Protein AF-A0A7S0SY20-F1 (afdb_monomer)

InterPro domains:
  IPR027073 5'-3' exoribonuclease [PTHR12341] (25-130)
  IPR041412 Xrn1, helical domain [PF17846] (62-130)

Foldseek 3Di:
DDDDPVNVVVVVVCVVDPDDPPDDDPVNVVVVVDDDDDDDVVVVLVVLCVLQVVCCPQPLHDDSVLVVLLLVVQVVQCHDPPDDHDPPRHVVVVNSVVLSVLCSVCVSVLVHGQADPPGHGPVVVVVVSVD

Secondary structure (DSSP, 8-state):
-PPPHHHHHHHHHHTT-SSS-----GGGHHHHTSPP----HHHHHHHHHHHHGGGGG-TT---HHHHHHHHHHHHHHH-BTTBPPPTT--GGGTHHHHHHHHHHHHHHHH-S-SEETTTEE-HHHHHHHH-

pLDDT: mean 80.68, std 15.81, range [46.06, 97.62]

Structure (mmCIF, N/CA/C/O backbone):
data_AF-A0A7S0SY20-F1
#
_entry.id   AF-A0A7S0SY20-F1
#
loop_
_atom_site.group_PDB
_atom_site.id
_atom_site.type_symbol
_atom_site.label_atom_id
_atom_site.label_alt_id
_atom_site.label_comp_id
_atom_site.label_asym_id
_atom_site.label_entity_id
_atom_site.label_seq_id
_atom_site.pdbx_PDB_ins_code
_atom_site.Cartn_x
_atom_site.Cartn_y
_atom_site.Cartn_z
_atom_site.occupancy
_atom_site.B_iso_or_equiv
_atom_site.auth_seq_id
_atom_site.auth_comp_id
_atom_site.auth_asym_id
_atom_site.auth_atom_id
_atom_site.pdbx_PDB_model_num
ATOM 1 N N . PRO A 1 1 ? 29.174 8.451 -42.920 1.00 47.16 1 PRO A N 1
ATOM 2 C CA . PRO A 1 1 ? 28.165 7.754 -42.082 1.00 47.16 1 PRO A CA 1
ATOM 3 C C . PRO A 1 1 ? 27.531 8.736 -41.087 1.00 47.16 1 PRO A C 1
ATOM 5 O O . PRO A 1 1 ? 28.261 9.403 -40.360 1.00 47.16 1 PRO A O 1
ATOM 8 N N . GLN A 1 2 ? 26.204 8.902 -41.116 1.00 47.72 2 GLN A N 1
ATOM 9 C CA . GLN A 1 2 ? 25.512 9.765 -40.154 1.00 47.72 2 GLN A CA 1
ATOM 10 C C . GLN A 1 2 ? 25.524 9.093 -38.778 1.00 47.72 2 GLN A C 1
ATOM 12 O O . GLN A 1 2 ? 25.050 7.975 -38.621 1.00 47.72 2 GLN A O 1
ATOM 17 N N . ILE A 1 3 ? 26.120 9.778 -37.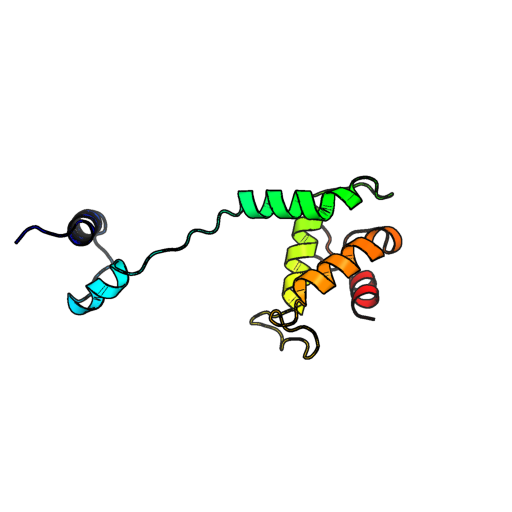808 1.00 59.25 3 ILE A N 1
ATOM 18 C CA . ILE A 1 3 ? 26.249 9.330 -36.420 1.00 59.25 3 ILE A CA 1
ATOM 19 C C . ILE A 1 3 ? 24.852 9.277 -35.777 1.00 59.25 3 ILE A C 1
ATOM 21 O O . ILE A 1 3 ? 24.116 10.270 -35.857 1.00 59.25 3 ILE A O 1
ATOM 25 N N . SER A 1 4 ? 24.505 8.139 -35.159 1.00 70.44 4 SER A N 1
ATOM 26 C CA . SER A 1 4 ? 23.209 7.893 -34.508 1.00 70.44 4 SER A CA 1
ATOM 27 C C . SER A 1 4 ? 22.984 8.841 -33.320 1.00 70.44 4 SER A C 1
ATOM 29 O O . SER A 1 4 ? 23.928 9.362 -32.724 1.00 70.44 4 SER A O 1
ATOM 31 N N . GLN A 1 5 ? 21.722 9.097 -32.967 1.00 66.00 5 GLN A N 1
ATOM 32 C CA . GLN A 1 5 ? 21.376 9.980 -31.845 1.00 66.00 5 GLN A CA 1
ATOM 33 C C . GLN A 1 5 ? 21.916 9.448 -30.504 1.00 66.00 5 GLN A C 1
ATOM 35 O O . GLN A 1 5 ? 22.362 10.237 -29.676 1.00 66.00 5 GLN A O 1
ATOM 40 N N . ALA A 1 6 ? 21.958 8.122 -30.331 1.00 58.88 6 ALA A N 1
ATOM 41 C CA . ALA A 1 6 ? 22.560 7.470 -29.169 1.00 58.88 6 ALA A CA 1
ATOM 42 C C . ALA A 1 6 ? 24.071 7.740 -29.085 1.00 58.88 6 ALA A C 1
ATOM 44 O O . ALA A 1 6 ? 24.57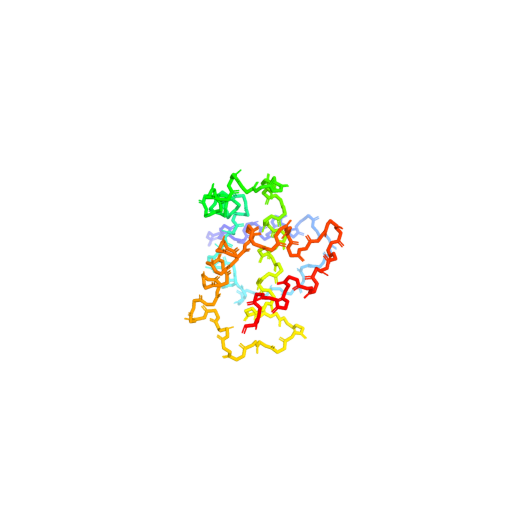0 8.143 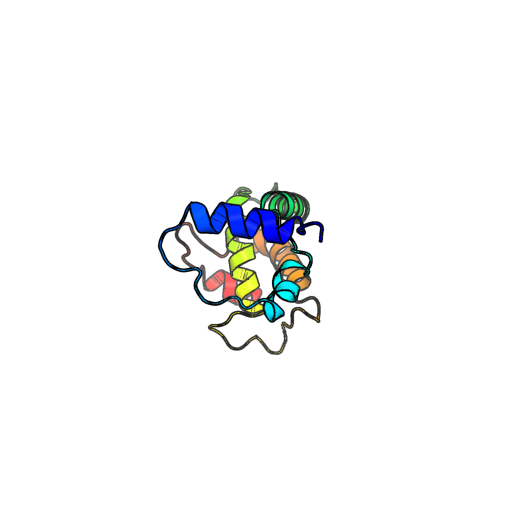-28.036 1.00 58.88 6 ALA A O 1
ATOM 45 N N . GLN A 1 7 ? 24.783 7.637 -30.211 1.00 60.00 7 GLN A N 1
ATOM 46 C CA . GLN A 1 7 ? 26.214 7.933 -30.277 1.00 60.00 7 GLN A CA 1
ATOM 47 C C . GLN A 1 7 ? 26.521 9.410 -29.963 1.00 60.00 7 GLN A C 1
ATOM 49 O O . GLN A 1 7 ? 27.572 9.720 -29.406 1.00 60.00 7 GLN A O 1
ATOM 54 N N . ARG A 1 8 ? 25.612 10.341 -30.296 1.00 68.31 8 ARG A N 1
ATOM 55 C CA . ARG A 1 8 ? 25.758 11.765 -29.933 1.00 68.31 8 ARG A CA 1
ATOM 56 C C . ARG A 1 8 ? 25.641 11.982 -28.427 1.00 68.31 8 ARG A C 1
ATOM 58 O O . ARG A 1 8 ? 26.501 12.644 -27.859 1.00 68.31 8 ARG A O 1
ATOM 65 N N . LEU A 1 9 ? 24.636 11.377 -27.792 1.00 64.81 9 LEU A N 1
ATOM 66 C CA . LEU A 1 9 ? 24.418 11.471 -26.344 1.00 64.81 9 LEU A CA 1
ATOM 67 C C . LEU A 1 9 ? 25.565 10.831 -25.548 1.00 64.81 9 LEU A C 1
ATOM 69 O O . LEU A 1 9 ? 25.994 11.383 -24.539 1.00 64.81 9 LEU A O 1
ATOM 73 N N . LEU A 1 10 ? 26.108 9.711 -26.033 1.00 62.00 10 LEU A N 1
ATOM 74 C CA . LEU A 1 10 ? 27.300 9.074 -25.468 1.00 62.00 10 LEU A CA 1
ATOM 75 C C . LEU A 1 10 ? 28.522 9.995 -25.532 1.00 62.00 10 LEU A C 1
ATOM 77 O O . LEU A 1 10 ? 29.160 10.237 -24.512 1.00 62.00 10 LEU A O 1
ATOM 81 N N . ASN A 1 11 ? 28.805 10.570 -26.703 1.00 65.00 11 ASN A N 1
ATOM 82 C CA . ASN A 1 11 ? 29.936 11.481 -26.883 1.00 65.00 11 ASN A CA 1
ATOM 83 C C . ASN A 1 11 ? 29.799 12.768 -26.048 1.00 65.00 11 ASN A C 1
ATOM 85 O O . ASN A 1 11 ? 30.797 13.300 -25.563 1.00 65.00 11 ASN A O 1
ATOM 89 N N . GLU A 1 12 ? 28.576 13.273 -25.867 1.00 65.56 12 GLU A N 1
ATOM 90 C CA . GLU A 1 12 ? 28.293 14.422 -25.000 1.00 65.56 12 GLU A CA 1
ATOM 91 C C . GLU A 1 12 ? 28.516 14.089 -23.516 1.00 65.56 12 GLU A C 1
ATOM 93 O O . GLU A 1 12 ? 29.105 14.896 -22.797 1.00 65.56 12 GLU A O 1
ATOM 98 N N . GLN A 1 13 ? 28.133 12.890 -23.059 1.00 55.97 13 GLN A N 1
ATOM 99 C CA . GLN A 1 13 ? 28.339 12.457 -21.669 1.00 55.97 13 GLN A CA 1
ATOM 100 C C . GLN A 1 13 ? 29.794 12.075 -21.358 1.00 55.97 13 GLN A C 1
ATOM 102 O O . GLN A 1 13 ? 30.282 12.380 -20.267 1.00 55.97 13 GLN A O 1
ATOM 107 N N . SER A 1 14 ? 30.529 11.493 -22.313 1.00 55.16 14 SER A N 1
ATOM 108 C CA . SER A 1 14 ? 31.964 11.201 -22.168 1.00 55.16 14 SER A CA 1
ATOM 109 C C . SER A 1 14 ? 32.818 12.462 -21.995 1.00 55.16 14 SER A C 1
ATOM 111 O O . SER A 1 14 ? 33.847 12.413 -21.327 1.00 55.16 14 SER A O 1
ATOM 113 N N . ASN A 1 15 ? 32.388 13.602 -22.546 1.00 55.19 15 ASN A N 1
ATOM 114 C CA . ASN A 1 15 ? 33.081 14.883 -22.377 1.00 55.19 15 ASN A CA 1
ATOM 115 C C . ASN A 1 15 ? 32.822 15.552 -21.012 1.00 55.19 15 ASN A C 1
ATOM 117 O O . ASN A 1 15 ? 33.533 16.491 -20.659 1.00 55.19 15 ASN A O 1
ATOM 121 N N . LEU A 1 16 ? 31.825 15.091 -20.246 1.00 56.09 16 LEU A N 1
ATOM 122 C CA . LEU A 1 16 ? 31.410 15.697 -18.972 1.00 56.09 16 LEU A CA 1
ATOM 123 C C . LEU A 1 16 ? 31.882 14.919 -17.732 1.00 56.09 16 LEU A C 1
ATOM 125 O O . LEU A 1 16 ? 31.999 15.509 -16.659 1.00 56.09 16 LEU A O 1
ATOM 129 N N . ALA A 1 17 ? 32.186 13.624 -17.855 1.00 46.34 17 ALA A N 1
ATOM 130 C CA . ALA A 1 17 ? 32.562 12.773 -16.728 1.00 46.34 17 ALA A CA 1
ATOM 131 C C . ALA A 1 17 ? 33.944 12.139 -16.942 1.00 46.34 17 ALA A C 1
ATOM 133 O O . ALA A 1 17 ? 34.082 11.063 -17.516 1.00 46.34 17 ALA A O 1
ATOM 134 N N . GLY A 1 18 ? 34.986 12.794 -16.425 1.00 48.50 18 GLY A N 1
ATOM 135 C CA . GLY A 1 18 ? 36.372 12.308 -16.430 1.00 48.50 18 GLY A CA 1
ATOM 136 C C . GLY A 1 18 ? 36.648 11.059 -15.578 1.00 48.50 18 GLY A C 1
ATOM 137 O O . GLY A 1 18 ? 37.804 10.797 -15.261 1.00 48.50 18 GLY A O 1
ATOM 138 N N . ALA A 1 19 ? 35.636 10.285 -15.183 1.00 49.25 19 ALA A N 1
ATOM 139 C CA . ALA A 1 19 ? 35.827 9.005 -14.516 1.00 49.25 19 ALA A CA 1
ATOM 140 C C . ALA A 1 19 ? 34.589 8.107 -14.677 1.00 49.25 19 ALA A C 1
ATOM 142 O O . ALA A 1 19 ? 33.478 8.515 -14.352 1.00 49.25 19 ALA A O 1
ATOM 143 N N . ALA A 1 20 ? 34.838 6.861 -15.096 1.00 46.06 20 ALA A N 1
ATOM 144 C CA . ALA A 1 20 ? 33.963 5.688 -14.978 1.00 46.06 20 ALA A CA 1
ATOM 145 C C . ALA A 1 20 ? 32.877 5.416 -16.045 1.00 46.06 20 ALA A C 1
ATOM 147 O O . ALA A 1 20 ? 31.831 4.866 -15.715 1.00 46.06 20 ALA A O 1
ATOM 148 N N . ILE A 1 21 ? 33.149 5.646 -17.335 1.00 46.91 21 ILE A N 1
ATOM 149 C CA . ILE A 1 21 ? 32.457 4.902 -18.414 1.00 46.91 21 ILE A CA 1
ATOM 150 C C . ILE A 1 21 ? 33.501 4.368 -19.401 1.00 46.91 21 ILE A C 1
ATOM 152 O O . ILE A 1 21 ? 33.615 4.830 -20.530 1.00 46.91 21 ILE A O 1
ATOM 156 N N . SER A 1 22 ? 34.344 3.434 -18.959 1.00 50.72 22 SER A N 1
ATOM 157 C CA . SER A 1 22 ? 35.410 2.849 -19.789 1.00 50.72 22 SER A CA 1
ATOM 158 C C . SER A 1 22 ? 35.155 1.394 -20.179 1.00 50.72 22 SER A C 1
ATOM 160 O O . SER A 1 22 ? 36.109 0.636 -20.342 1.00 50.72 22 SER A O 1
ATOM 162 N N . THR A 1 23 ? 33.905 0.940 -20.312 1.00 52.06 23 THR A N 1
ATOM 163 C CA . THR A 1 23 ? 33.665 -0.442 -20.778 1.00 52.06 23 THR A CA 1
ATOM 164 C C . THR A 1 23 ? 32.321 -0.618 -21.478 1.00 52.06 23 THR A C 1
ATOM 166 O O . THR A 1 23 ? 31.478 -1.381 -21.029 1.00 52.06 23 THR A O 1
ATOM 169 N N . LEU A 1 24 ? 32.111 0.103 -22.578 1.00 54.00 24 LEU A N 1
ATOM 170 C CA . LEU A 1 24 ? 31.064 -0.240 -23.541 1.00 54.00 24 LEU A CA 1
ATOM 171 C C . LEU A 1 24 ? 31.709 -0.300 -24.924 1.00 54.00 24 LEU A C 1
ATOM 173 O O . LEU A 1 24 ? 32.246 0.697 -25.411 1.00 54.00 24 LEU A O 1
ATOM 177 N N . TYR A 1 25 ? 31.738 -1.495 -25.503 1.00 59.34 25 TYR A N 1
ATOM 178 C CA . TYR A 1 25 ? 32.263 -1.745 -26.839 1.00 59.34 25 TYR A CA 1
ATOM 179 C C . TYR A 1 25 ? 31.173 -1.451 -27.885 1.00 59.34 25 TYR A C 1
ATOM 181 O O . TYR A 1 25 ? 29.992 -1.437 -27.551 1.00 59.34 25 TYR A O 1
ATOM 189 N N . PRO A 1 26 ? 31.519 -1.226 -29.166 1.00 56.34 26 PRO A N 1
ATOM 190 C CA . PRO A 1 26 ? 30.533 -1.016 -30.233 1.00 56.34 26 PRO A CA 1
ATOM 191 C C . PRO A 1 26 ? 29.481 -2.136 -30.352 1.00 56.34 26 PRO A C 1
ATOM 193 O O . PRO A 1 26 ? 28.363 -1.885 -30.786 1.00 56.34 26 PRO A O 1
ATOM 196 N N . GLU A 1 27 ? 29.800 -3.360 -29.919 1.00 58.25 27 GLU A N 1
ATOM 197 C CA . GLU A 1 27 ? 28.839 -4.472 -29.815 1.00 58.25 27 GLU A CA 1
ATOM 198 C C . GLU A 1 27 ? 27.722 -4.232 -28.769 1.00 58.25 27 GLU A C 1
ATOM 200 O O . GLU A 1 27 ? 26.634 -4.798 -28.887 1.00 58.25 27 GLU A O 1
ATOM 205 N N . ASP A 1 28 ? 27.951 -3.362 -27.779 1.00 60.91 28 ASP A N 1
ATOM 206 C CA . ASP A 1 28 ? 27.001 -3.015 -26.713 1.00 60.91 28 ASP A CA 1
ATOM 207 C C . ASP A 1 28 ? 25.980 -1.939 -27.147 1.00 60.91 28 ASP A C 1
ATOM 209 O O . ASP A 1 28 ? 25.088 -1.570 -26.381 1.00 60.91 28 ASP A O 1
ATOM 213 N N . GLU A 1 29 ? 26.039 -1.454 -28.397 1.00 59.16 29 GLU A N 1
ATOM 214 C CA . GLU A 1 29 ? 25.102 -0.464 -28.965 1.00 59.16 29 GLU A CA 1
ATOM 215 C C . GLU A 1 29 ? 23.637 -0.971 -28.957 1.00 59.16 29 GLU A C 1
ATOM 217 O O . GLU A 1 29 ? 22.680 -0.193 -28.855 1.00 59.16 29 GLU A O 1
ATOM 222 N N . TRP A 1 30 ? 23.439 -2.297 -28.946 1.00 61.62 30 TRP A N 1
ATOM 223 C CA . TRP A 1 30 ? 22.128 -2.932 -28.741 1.00 61.62 30 TRP A CA 1
ATOM 224 C C . TRP A 1 30 ? 21.502 -2.611 -27.378 1.00 61.62 30 TRP A C 1
ATOM 226 O O . TRP A 1 30 ? 20.276 -2.597 -27.265 1.00 61.62 30 TRP A O 1
ATOM 236 N N . VAL A 1 31 ? 22.304 -2.333 -26.345 1.00 62.34 31 VAL A N 1
ATOM 237 C CA . VAL A 1 31 ? 21.810 -1.973 -25.005 1.00 62.34 31 VAL A CA 1
ATOM 238 C C . VAL A 1 31 ? 21.085 -0.623 -25.043 1.00 62.34 31 VAL A C 1
ATOM 240 O O . VAL A 1 31 ? 20.031 -0.485 -24.428 1.00 62.34 31 VAL A O 1
ATOM 243 N N . TYR A 1 32 ? 21.570 0.327 -25.850 1.00 62.12 32 TYR A N 1
ATOM 244 C CA . TYR A 1 32 ? 20.925 1.630 -26.083 1.00 62.12 32 TYR A CA 1
ATOM 245 C C . TYR A 1 32 ? 19.754 1.575 -27.067 1.00 62.12 32 TYR A C 1
ATOM 247 O O . TYR A 1 32 ? 18.967 2.515 -27.154 1.00 62.12 32 TYR A O 1
ATOM 255 N N . SER A 1 33 ? 19.630 0.472 -27.804 1.00 68.25 33 SER A N 1
ATOM 256 C CA . SER A 1 33 ? 18.540 0.238 -28.754 1.00 68.25 33 SER A CA 1
ATOM 257 C C . SER A 1 33 ? 17.299 -0.369 -28.090 1.00 68.25 33 SER A C 1
ATOM 259 O O . SER A 1 33 ? 16.256 -0.504 -28.733 1.00 68.25 33 SER A O 1
ATOM 261 N N . LYS A 1 34 ? 17.389 -0.754 -26.809 1.00 79.38 34 LYS A N 1
ATOM 262 C CA . LYS A 1 34 ? 16.252 -1.297 -26.066 1.00 79.38 34 LYS A CA 1
ATOM 263 C C . LYS A 1 34 ? 15.346 -0.168 -25.567 1.00 79.38 34 LYS A C 1
ATOM 265 O O . LYS A 1 34 ? 15.837 0.782 -24.957 1.00 79.38 34 LYS A O 1
ATOM 270 N N . PRO A 1 35 ? 14.023 -0.270 -25.773 1.00 82.69 35 PRO A N 1
ATOM 271 C CA . PRO A 1 35 ? 13.090 0.706 -25.236 1.00 82.69 35 PRO A CA 1
ATOM 272 C C . PRO A 1 35 ? 13.113 0.657 -23.705 1.00 82.69 35 PRO A C 1
ATOM 274 O O . PRO A 1 35 ? 12.958 -0.407 -23.104 1.00 82.69 35 PRO A O 1
ATOM 277 N N . LEU A 1 36 ? 13.299 1.818 -23.080 1.00 86.56 36 LEU A N 1
ATOM 278 C CA . LEU A 1 36 ? 13.160 1.971 -21.637 1.00 86.56 36 LEU A CA 1
ATOM 279 C C . LEU A 1 36 ? 11.682 2.105 -21.270 1.00 86.56 36 LEU A C 1
ATOM 281 O O . LEU A 1 36 ? 10.893 2.698 -22.006 1.00 86.56 36 LEU A O 1
ATOM 285 N N . GLN A 1 37 ? 11.324 1.581 -20.103 1.00 87.88 37 GLN A N 1
ATOM 286 C CA . GLN A 1 37 ? 10.004 1.755 -19.510 1.00 87.88 37 GLN A CA 1
ATOM 287 C C . GLN A 1 37 ? 10.137 2.638 -18.271 1.00 87.88 37 GLN A C 1
ATOM 289 O O . GLN A 1 37 ? 10.973 2.378 -17.407 1.00 87.88 37 GLN A O 1
ATOM 294 N N . ALA A 1 38 ? 9.323 3.689 -18.200 1.00 91.25 38 ALA A N 1
ATOM 295 C CA . ALA A 1 38 ? 9.250 4.567 -17.041 1.00 91.25 38 ALA A CA 1
ATOM 296 C C . ALA A 1 38 ? 8.004 4.227 -16.218 1.00 91.25 38 ALA A C 1
ATOM 298 O O . ALA A 1 38 ? 6.896 4.177 -16.753 1.00 91.25 38 ALA A O 1
ATOM 299 N N . LEU A 1 39 ? 8.184 4.028 -14.912 1.00 93.44 39 LEU A N 1
ATOM 300 C CA . LEU A 1 39 ? 7.085 3.884 -13.964 1.00 93.44 39 LEU A CA 1
ATOM 301 C C . LEU A 1 39 ? 6.876 5.209 -13.230 1.00 93.44 39 LEU A C 1
ATOM 303 O O . LEU A 1 39 ? 7.719 5.650 -12.450 1.00 93.44 39 LEU A O 1
ATOM 307 N N . HIS A 1 40 ? 5.732 5.839 -13.468 1.00 95.44 40 HIS A N 1
ATOM 308 C CA . HIS A 1 40 ? 5.362 7.083 -12.806 1.00 95.44 40 HIS A CA 1
ATOM 309 C C . HIS A 1 40 ? 4.675 6.784 -11.472 1.00 95.44 40 HIS A C 1
ATOM 311 O O . HIS A 1 40 ? 3.487 6.467 -11.433 1.00 95.44 40 HIS A O 1
ATOM 317 N N . ILE A 1 41 ? 5.411 6.927 -10.367 1.00 96.38 41 ILE A N 1
ATOM 318 C CA . ILE A 1 41 ? 4.896 6.638 -9.016 1.00 96.38 41 ILE A CA 1
ATOM 319 C C . ILE A 1 41 ? 3.675 7.496 -8.662 1.00 96.38 41 ILE A C 1
ATOM 321 O O . ILE A 1 41 ? 2.768 7.013 -7.994 1.00 96.38 41 ILE A O 1
ATOM 325 N N . HIS A 1 42 ? 3.602 8.741 -9.140 1.00 96.75 42 HIS A N 1
ATOM 326 C CA . HIS A 1 42 ? 2.431 9.585 -8.890 1.00 96.75 42 HIS A CA 1
ATOM 327 C C . HIS A 1 42 ? 1.154 9.004 -9.519 1.00 96.75 42 HIS A C 1
ATOM 329 O O . HIS A 1 42 ? 0.118 8.995 -8.871 1.00 96.75 42 HIS A O 1
ATOM 335 N N . ILE A 1 43 ? 1.242 8.438 -10.731 1.00 97.25 43 ILE A N 1
ATOM 336 C CA . ILE A 1 43 ? 0.100 7.792 -11.388 1.00 97.25 43 ILE A CA 1
ATOM 337 C C . ILE A 1 43 ? -0.325 6.563 -10.588 1.00 97.25 43 ILE A C 1
ATOM 339 O O . ILE A 1 43 ? -1.509 6.379 -10.331 1.00 97.25 43 ILE A O 1
ATOM 343 N N . LEU A 1 44 ? 0.634 5.741 -10.152 1.00 96.06 44 LEU A N 1
ATOM 344 C CA . LEU A 1 44 ? 0.341 4.587 -9.301 1.00 96.06 44 LEU A CA 1
ATOM 345 C C . LEU A 1 44 ? -0.383 5.009 -8.013 1.00 96.06 44 LEU A C 1
ATOM 347 O O . LEU A 1 44 ? -1.363 4.377 -7.630 1.00 96.06 44 LEU A O 1
ATOM 351 N N . ARG A 1 45 ? 0.056 6.100 -7.376 1.00 97.50 45 ARG A N 1
ATOM 352 C CA . ARG A 1 45 ? -0.616 6.658 -6.195 1.00 97.50 45 ARG A CA 1
ATOM 353 C C . ARG A 1 45 ? -2.054 7.076 -6.503 1.00 97.50 45 ARG A C 1
ATOM 355 O O . ARG A 1 45 ? -2.932 6.763 -5.709 1.00 97.50 45 ARG A O 1
ATOM 362 N N . ASP A 1 46 ? -2.323 7.691 -7.652 1.00 97.62 46 ASP A N 1
ATOM 363 C CA . ASP A 1 46 ? -3.691 8.052 -8.054 1.00 97.62 46 ASP A CA 1
ATOM 364 C C . ASP A 1 46 ? -4.585 6.811 -8.253 1.00 97.62 46 ASP A C 1
ATOM 366 O O . ASP A 1 46 ? -5.750 6.804 -7.846 1.00 97.62 46 ASP A O 1
ATOM 370 N N . TYR A 1 47 ? -4.043 5.732 -8.830 1.00 97.00 47 TYR A N 1
ATOM 371 C CA . TYR A 1 47 ? -4.755 4.454 -8.948 1.00 97.00 47 TYR A CA 1
ATOM 372 C C . TYR A 1 47 ? -5.053 3.837 -7.579 1.00 97.00 47 TYR A C 1
ATOM 374 O O . TYR A 1 47 ? -6.191 3.447 -7.328 1.00 97.00 47 TYR A O 1
ATOM 382 N N . LEU A 1 48 ? -4.070 3.807 -6.675 1.00 96.81 48 LEU A N 1
ATOM 383 C CA . LEU A 1 48 ? -4.263 3.303 -5.312 1.00 96.81 48 LEU A CA 1
ATOM 384 C C . LEU A 1 48 ? -5.278 4.154 -4.539 1.00 96.81 48 LEU A C 1
ATOM 386 O O . LEU A 1 48 ? -6.135 3.614 -3.845 1.00 96.81 48 LEU A O 1
ATOM 390 N N . TYR A 1 49 ? -5.250 5.479 -4.692 1.00 96.81 49 TYR A N 1
ATOM 391 C CA . TYR A 1 49 ? -6.246 6.353 -4.074 1.00 96.81 49 TYR A CA 1
ATOM 392 C C . TYR A 1 49 ? -7.662 6.004 -4.543 1.00 96.81 49 TYR A C 1
ATOM 394 O O . TYR A 1 49 ? -8.580 5.883 -3.730 1.00 96.81 49 TYR A O 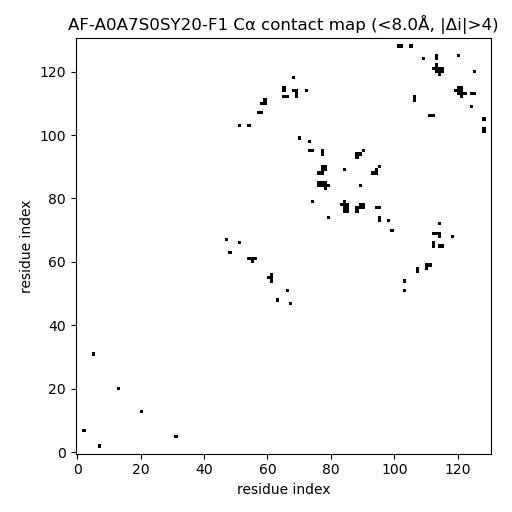1
ATOM 402 N N . ASN A 1 50 ? -7.840 5.783 -5.847 1.00 96.75 50 ASN A N 1
ATOM 403 C CA . ASN A 1 50 ? -9.123 5.363 -6.403 1.00 96.75 50 ASN A CA 1
ATOM 404 C C . ASN A 1 50 ? -9.555 3.967 -5.942 1.00 96.75 50 ASN A C 1
ATOM 406 O O . ASN A 1 50 ? -10.749 3.769 -5.734 1.00 96.75 50 ASN A O 1
ATOM 410 N N . GLU A 1 51 ? -8.623 3.036 -5.758 1.00 95.44 51 GLU A N 1
ATOM 411 C CA . GLU A 1 51 ? -8.900 1.691 -5.238 1.00 95.44 51 GLU A CA 1
ATOM 412 C C . GLU A 1 51 ? -9.402 1.742 -3.783 1.00 95.44 51 GLU A C 1
ATOM 414 O O . GLU A 1 51 ? -10.381 1.088 -3.417 1.00 95.44 51 GLU A O 1
ATOM 419 N N . PHE A 1 52 ? -8.785 2.590 -2.954 1.00 95.94 52 PHE A N 1
ATOM 420 C CA . PHE A 1 52 ? -9.067 2.674 -1.517 1.00 95.94 52 PHE A CA 1
ATOM 421 C C . PHE A 1 52 ? -10.063 3.761 -1.113 1.00 95.94 52 PHE A C 1
ATOM 423 O O . PHE A 1 52 ? -10.417 3.859 0.062 1.00 95.94 52 PHE A O 1
ATOM 430 N N . ARG A 1 53 ? -10.597 4.539 -2.061 1.00 94.12 53 ARG A N 1
ATOM 431 C CA . ARG A 1 53 ? -11.591 5.598 -1.792 1.00 94.12 53 ARG A CA 1
ATOM 432 C C . ARG A 1 53 ? -12.822 5.116 -1.019 1.00 94.12 53 ARG A C 1
ATOM 434 O O . ARG A 1 53 ? -13.492 5.922 -0.378 1.00 94.12 53 ARG A O 1
ATOM 441 N N . ILE A 1 54 ? -13.149 3.823 -1.096 1.00 92.75 54 ILE A N 1
ATOM 442 C CA . ILE A 1 54 ? -14.278 3.231 -0.364 1.00 92.75 54 ILE A CA 1
ATOM 443 C C . ILE A 1 54 ? -14.072 3.291 1.158 1.00 92.75 54 ILE A C 1
ATOM 445 O O . ILE A 1 54 ? -15.043 3.336 1.906 1.00 92.75 54 ILE A O 1
ATOM 449 N N . LEU A 1 55 ? -12.816 3.365 1.606 1.00 93.81 55 LEU A N 1
ATOM 450 C CA . LEU A 1 55 ? -12.414 3.424 3.010 1.00 93.81 55 LEU A CA 1
ATOM 451 C C . LEU A 1 55 ? -12.421 4.851 3.576 1.00 93.81 55 LEU A C 1
ATOM 453 O O . LEU A 1 55 ? -12.073 5.052 4.735 1.00 93.81 55 LEU A O 1
ATOM 457 N N . HIS A 1 56 ? -12.840 5.860 2.806 1.00 92.81 56 HIS A N 1
ATOM 458 C CA . HIS A 1 56 ? -12.798 7.262 3.237 1.00 92.81 56 HIS A CA 1
ATOM 459 C C . HIS A 1 56 ? -13.587 7.538 4.537 1.00 92.81 56 HIS A C 1
ATOM 461 O O . HIS A 1 56 ? -13.298 8.495 5.250 1.00 92.81 56 HIS A O 1
ATOM 467 N N . ASN A 1 57 ? -14.571 6.693 4.866 1.00 91.31 57 ASN A N 1
ATOM 468 C CA . ASN A 1 57 ? -15.448 6.859 6.029 1.00 91.31 57 ASN A CA 1
ATOM 469 C C . ASN A 1 57 ? -15.167 5.865 7.173 1.00 91.31 57 ASN A C 1
ATOM 471 O O . ASN A 1 57 ? -16.034 5.666 8.025 1.00 91.31 57 ASN A O 1
ATOM 475 N N . ILE A 1 58 ? -13.986 5.236 7.214 1.00 92.81 58 ILE A N 1
ATOM 476 C CA . ILE A 1 58 ? -13.616 4.350 8.329 1.00 92.81 58 ILE A CA 1
ATOM 477 C C . ILE A 1 58 ? -13.580 5.102 9.670 1.00 92.81 58 ILE A C 1
ATOM 479 O O . ILE A 1 58 ? -13.181 6.265 9.760 1.00 92.81 58 ILE A O 1
ATOM 483 N N . ARG A 1 59 ? -13.970 4.409 10.745 1.00 90.38 59 ARG A N 1
ATOM 484 C CA . ARG A 1 59 ? -14.244 5.005 12.071 1.00 90.38 59 ARG A CA 1
ATOM 485 C C . ARG A 1 59 ? -13.056 5.685 12.742 1.00 90.38 59 ARG A C 1
ATOM 487 O O . ARG A 1 59 ? -13.259 6.611 13.520 1.00 90.38 59 ARG A O 1
ATOM 494 N N . PHE A 1 60 ? -11.841 5.210 12.486 1.00 91.12 60 PHE A N 1
ATOM 495 C CA . PHE A 1 60 ? -10.623 5.739 13.106 1.00 91.12 60 PHE A CA 1
ATOM 496 C C . PHE A 1 60 ? -9.913 6.800 12.247 1.00 91.12 60 PHE A C 1
ATOM 498 O O . PHE A 1 60 ? -8.845 7.271 12.626 1.00 91.12 60 PHE A O 1
ATOM 505 N N . GLY A 1 61 ? -10.532 7.218 11.136 1.00 92.06 61 GLY A N 1
ATOM 506 C CA . GLY A 1 61 ? -10.014 8.247 10.239 1.00 92.06 61 GLY A CA 1
ATOM 507 C C . GLY A 1 61 ? -9.187 7.672 9.091 1.00 92.06 61 GLY A C 1
ATOM 508 O O . GLY A 1 61 ? -8.234 6.922 9.303 1.00 92.06 61 GLY A O 1
ATOM 509 N N . PHE A 1 62 ? -9.559 8.051 7.868 1.00 94.50 62 PHE A N 1
ATOM 510 C CA . PHE A 1 62 ? -8.847 7.685 6.649 1.00 94.50 62 PHE A CA 1
ATOM 511 C C . PHE A 1 62 ? -7.610 8.568 6.443 1.00 94.50 62 PHE A C 1
ATOM 513 O O . PHE A 1 62 ? -7.715 9.793 6.388 1.00 94.50 62 PHE A O 1
ATOM 520 N N . ASP A 1 63 ? -6.452 7.933 6.293 1.00 95.56 63 ASP A N 1
ATOM 521 C CA . ASP A 1 63 ? -5.165 8.546 5.984 1.00 95.56 63 ASP A CA 1
ATOM 522 C C . ASP A 1 63 ? -4.520 7.762 4.838 1.00 95.56 63 ASP A C 1
ATOM 524 O O . ASP A 1 63 ? -4.122 6.606 4.991 1.00 95.56 63 ASP A O 1
ATOM 528 N N . PHE A 1 64 ? -4.435 8.396 3.671 1.00 96.19 64 PHE A N 1
ATOM 529 C CA . PHE A 1 64 ? -3.950 7.739 2.466 1.00 96.19 64 PHE A CA 1
ATOM 530 C C . PHE A 1 64 ? -2.465 7.366 2.538 1.00 96.19 64 PHE A C 1
ATOM 532 O O . PHE A 1 64 ? -2.088 6.332 1.995 1.00 96.19 64 PHE A O 1
ATOM 539 N N . GLU A 1 65 ? -1.620 8.134 3.233 1.00 95.50 65 GLU A N 1
ATOM 540 C CA . GLU A 1 65 ? -0.199 7.770 3.339 1.00 95.50 65 GLU A CA 1
ATOM 541 C C . GLU A 1 65 ? -0.026 6.473 4.136 1.00 95.50 65 GLU A C 1
ATOM 543 O O . GLU A 1 65 ? 0.822 5.646 3.813 1.00 95.50 65 GLU A O 1
ATOM 548 N N . ARG A 1 66 ? -0.910 6.229 5.108 1.00 95.44 66 ARG A N 1
ATOM 549 C CA . ARG A 1 66 ? -0.918 4.989 5.894 1.00 95.44 66 ARG A CA 1
ATOM 550 C C . ARG A 1 66 ? -1.416 3.788 5.102 1.00 95.44 66 ARG A C 1
ATOM 552 O O . ARG A 1 66 ? -0.903 2.689 5.282 1.00 95.44 66 ARG A O 1
ATOM 559 N N . ILE A 1 67 ? -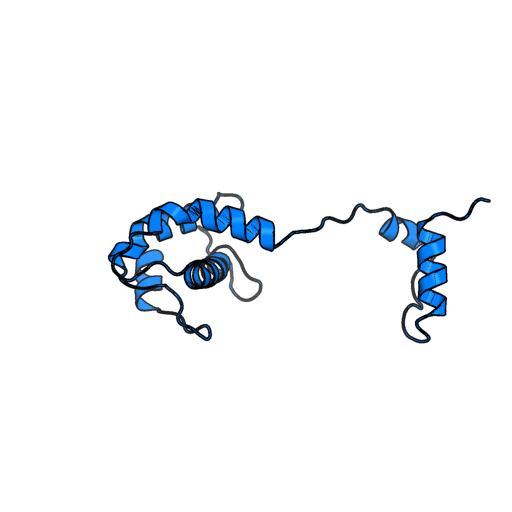2.351 4.003 4.179 1.00 95.69 67 ILE A N 1
ATOM 560 C CA . ILE A 1 67 ? -2.753 2.978 3.208 1.00 95.69 67 ILE A CA 1
ATOM 561 C C . ILE A 1 67 ? -1.575 2.606 2.295 1.00 95.69 67 ILE A C 1
ATOM 563 O O . ILE A 1 67 ? -1.386 1.430 1.993 1.00 95.69 67 ILE A O 1
ATOM 567 N N . ILE A 1 68 ? -0.769 3.584 1.864 1.00 96.25 68 ILE A N 1
ATOM 568 C CA . ILE A 1 68 ? 0.432 3.322 1.056 1.00 96.25 68 ILE A CA 1
ATOM 569 C C . ILE A 1 68 ? 1.462 2.504 1.844 1.00 96.25 68 ILE A C 1
ATOM 571 O O . ILE A 1 68 ? 2.002 1.542 1.295 1.00 96.25 68 ILE A O 1
ATOM 575 N N . ASP A 1 69 ? 1.704 2.838 3.114 1.00 95.75 69 ASP A N 1
ATOM 576 C CA . ASP A 1 69 ? 2.612 2.070 3.976 1.00 95.75 69 ASP A CA 1
ATOM 577 C C . ASP A 1 69 ? 2.154 0.604 4.112 1.00 95.75 69 ASP A C 1
ATOM 579 O O . ASP A 1 69 ? 2.947 -0.325 3.925 1.00 95.75 69 ASP A O 1
ATOM 583 N N . ASP A 1 70 ? 0.859 0.385 4.357 1.00 95.19 70 ASP A N 1
ATOM 584 C CA . ASP A 1 70 ? 0.269 -0.953 4.459 1.00 95.19 70 ASP A CA 1
ATOM 585 C C . ASP A 1 70 ? 0.303 -1.707 3.120 1.00 95.19 70 ASP A C 1
ATOM 587 O O . ASP A 1 70 ? 0.579 -2.906 3.100 1.00 95.19 70 ASP A O 1
ATOM 591 N N . PHE A 1 71 ? 0.077 -1.025 1.992 1.00 94.12 71 PHE A N 1
ATOM 592 C CA . PHE A 1 71 ? 0.203 -1.603 0.650 1.00 94.12 71 PHE A CA 1
ATOM 593 C C . PHE A 1 71 ? 1.619 -2.122 0.390 1.00 94.12 71 PHE A C 1
ATOM 595 O O . PHE A 1 71 ? 1.797 -3.266 -0.033 1.00 94.12 71 PHE A O 1
ATOM 602 N N . VAL A 1 72 ? 2.635 -1.302 0.676 1.00 93.00 72 VAL A N 1
ATOM 603 C CA . VAL A 1 72 ? 4.042 -1.700 0.533 1.00 93.00 72 VAL A CA 1
ATOM 604 C C . VAL A 1 72 ? 4.350 -2.894 1.434 1.00 93.00 72 VAL A C 1
ATOM 606 O O . VAL A 1 72 ? 5.003 -3.838 0.992 1.00 93.00 72 VAL A O 1
ATOM 609 N N . PHE A 1 73 ? 3.840 -2.887 2.666 1.00 91.88 73 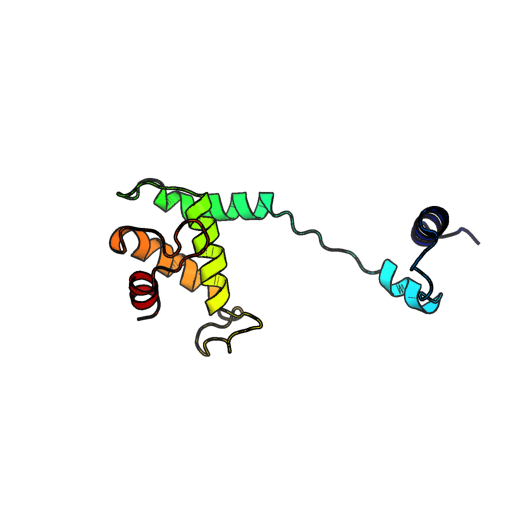PHE A N 1
ATOM 610 C CA . PHE A 1 73 ? 4.000 -4.002 3.591 1.00 91.88 73 PHE A CA 1
ATOM 611 C C . PHE A 1 73 ? 3.329 -5.292 3.087 1.00 91.88 73 PHE A C 1
ATOM 613 O O . PHE A 1 73 ? 3.949 -6.353 3.127 1.00 91.88 73 PHE A O 1
ATOM 620 N N . MET A 1 74 ? 2.107 -5.219 2.548 1.00 89.94 74 MET A N 1
ATOM 621 C CA . MET A 1 74 ? 1.409 -6.381 1.981 1.00 89.94 74 MET A CA 1
ATOM 622 C C . MET A 1 74 ? 2.147 -6.986 0.783 1.00 89.94 74 MET A C 1
ATOM 624 O O . MET A 1 74 ? 2.183 -8.210 0.642 1.00 89.94 74 MET A O 1
ATOM 628 N N . CYS A 1 75 ? 2.803 -6.163 -0.041 1.00 88.06 75 CYS A N 1
ATOM 629 C CA . CYS A 1 75 ? 3.639 -6.648 -1.141 1.00 88.06 75 CYS A CA 1
ATOM 630 C C . CYS A 1 75 ? 4.773 -7.573 -0.663 1.00 88.06 75 CYS A C 1
ATOM 632 O O . CYS A 1 75 ? 5.194 -8.449 -1.418 1.00 88.06 75 CYS A O 1
ATOM 634 N N . PHE A 1 76 ? 5.226 -7.466 0.594 1.00 86.38 76 PHE A N 1
ATOM 635 C CA . PHE A 1 76 ? 6.235 -8.377 1.139 1.00 86.38 76 PHE A CA 1
ATOM 636 C C . PHE A 1 76 ? 5.738 -9.823 1.264 1.00 86.38 76 PHE A C 1
ATOM 638 O O . PHE A 1 76 ? 6.563 -10.732 1.196 1.00 86.38 76 PHE A O 1
ATOM 645 N N . PHE A 1 77 ? 4.429 -10.060 1.406 1.00 82.06 77 PHE A N 1
ATOM 646 C CA . PHE A 1 77 ? 3.868 -11.414 1.510 1.00 82.06 77 PHE A CA 1
ATOM 647 C C . PHE A 1 77 ? 3.780 -12.142 0.169 1.00 82.06 77 PHE A C 1
ATOM 649 O O . PHE A 1 77 ? 3.889 -13.367 0.132 1.00 82.06 77 PHE A O 1
ATOM 656 N N . VAL A 1 78 ? 3.607 -11.395 -0.923 1.00 79.81 78 VAL A N 1
ATOM 657 C CA . VAL A 1 78 ? 3.531 -11.950 -2.285 1.00 79.81 78 VAL A CA 1
ATOM 658 C C . VAL A 1 78 ? 4.914 -12.378 -2.783 1.00 79.81 78 VAL A C 1
ATOM 660 O O . VAL A 1 78 ? 5.053 -13.332 -3.542 1.00 79.81 78 VAL A O 1
ATOM 663 N N . GLY A 1 79 ? 5.961 -11.696 -2.327 1.00 75.12 79 GLY A N 1
ATOM 664 C CA . GLY A 1 79 ? 7.337 -12.086 -2.590 1.00 75.12 79 GLY A CA 1
ATOM 665 C C . GLY A 1 79 ? 8.300 -10.942 -2.320 1.00 75.12 79 GLY A C 1
ATOM 666 O O . GLY A 1 79 ? 8.073 -9.807 -2.730 1.00 75.12 79 GLY A O 1
ATOM 667 N N . ASN A 1 80 ? 9.395 -11.245 -1.632 1.00 81.56 80 ASN A N 1
ATOM 668 C CA . ASN A 1 80 ? 10.516 -10.332 -1.463 1.00 81.56 80 ASN A CA 1
ATOM 669 C C . ASN A 1 80 ? 11.824 -11.133 -1.418 1.00 81.56 80 ASN A C 1
ATOM 671 O O . ASN A 1 80 ? 11.809 -12.331 -1.149 1.00 81.56 80 ASN A O 1
ATOM 675 N N . ASP A 1 81 ? 12.957 -10.475 -1.653 1.00 79.12 81 ASP A N 1
ATOM 676 C CA . ASP A 1 81 ? 14.265 -11.144 -1.735 1.00 79.12 81 ASP A CA 1
ATOM 677 C C . ASP A 1 81 ? 14.743 -11.752 -0.401 1.00 79.12 81 ASP A C 1
ATOM 679 O O . ASP A 1 81 ? 15.688 -12.540 -0.377 1.00 79.12 81 ASP A O 1
ATOM 683 N N . PHE A 1 82 ? 14.112 -11.390 0.719 1.00 77.00 82 PHE A N 1
ATOM 684 C CA . PHE A 1 82 ? 14.533 -11.769 2.068 1.00 77.00 82 PHE A CA 1
ATOM 685 C C . PHE A 1 82 ? 13.730 -12.930 2.657 1.00 77.00 82 PHE A C 1
ATOM 687 O O . PHE A 1 82 ? 14.220 -13.611 3.559 1.00 77.00 82 PHE A O 1
ATOM 694 N N . LEU A 1 83 ? 12.507 -13.155 2.175 1.00 71.81 83 LEU A N 1
ATOM 695 C CA . LEU A 1 83 ? 11.602 -14.181 2.676 1.00 71.81 83 LEU A CA 1
ATOM 696 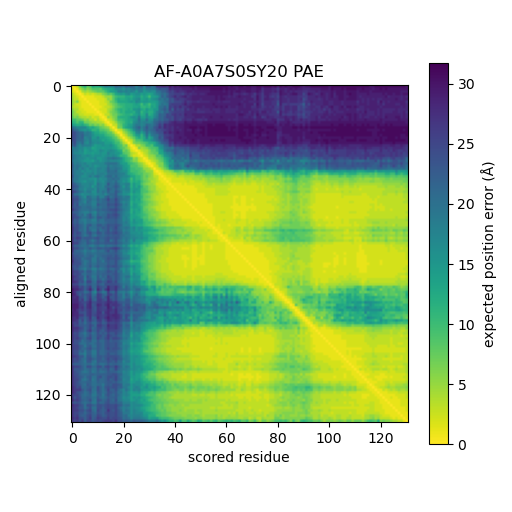C C . LEU A 1 83 ? 11.256 -15.172 1.562 1.00 71.81 83 LEU A C 1
ATOM 698 O O . LEU A 1 83 ? 10.942 -14.760 0.445 1.00 71.81 83 LEU A O 1
ATOM 702 N N . PRO A 1 84 ? 11.244 -16.485 1.846 1.00 67.62 84 PRO A N 1
ATOM 703 C CA . PRO A 1 84 ? 10.631 -17.432 0.928 1.00 67.62 84 PRO A CA 1
ATOM 704 C C . PRO A 1 84 ? 9.154 -17.051 0.740 1.00 67.62 84 PRO A C 1
ATOM 706 O O . PRO A 1 84 ? 8.431 -16.891 1.724 1.00 67.62 84 PRO A O 1
ATOM 709 N N . HIS A 1 85 ? 8.730 -16.869 -0.517 1.00 65.81 85 HIS A N 1
ATOM 710 C CA . HIS A 1 85 ? 7.341 -16.552 -0.868 1.00 65.81 85 HIS A CA 1
ATOM 711 C C . HIS A 1 85 ? 6.368 -17.532 -0.201 1.00 65.81 85 HIS A C 1
ATOM 713 O O . HIS A 1 85 ? 6.654 -18.730 -0.092 1.00 65.81 85 HIS A O 1
ATOM 719 N N . LEU A 1 86 ? 5.215 -17.029 0.246 1.00 65.75 86 LEU A N 1
ATOM 720 C CA . LEU A 1 86 ? 4.160 -17.900 0.748 1.00 65.75 86 LEU A CA 1
ATOM 721 C C . LEU A 1 86 ? 3.656 -18.760 -0.425 1.00 65.75 86 LEU A C 1
ATOM 723 O O . LEU A 1 86 ? 3.244 -18.194 -1.436 1.00 65.75 86 LEU A O 1
ATOM 727 N N . PRO A 1 87 ? 3.659 -20.106 -0.323 1.00 62.50 87 PRO A N 1
ATOM 728 C CA . PRO A 1 87 ? 3.318 -20.984 -1.449 1.00 62.50 87 PRO A CA 1
ATOM 729 C C . PRO A 1 87 ? 1.920 -20.739 -2.031 1.00 62.50 87 PRO A C 1
ATOM 731 O O . PRO A 1 87 ? 1.656 -21.095 -3.173 1.00 62.50 87 PRO A O 1
ATOM 734 N N . SER A 1 88 ? 1.021 -20.166 -1.227 1.00 66.12 88 SER A N 1
ATOM 735 C CA . SER A 1 88 ? -0.368 -19.852 -1.561 1.00 66.12 88 SER A CA 1
ATOM 736 C C . SER A 1 88 ? -0.591 -18.425 -2.081 1.00 66.12 88 SER A C 1
ATOM 738 O O . SER A 1 88 ? -1.726 -18.085 -2.398 1.00 66.12 88 SER A O 1
ATOM 740 N N . LEU A 1 89 ? 0.446 -17.582 -2.146 1.00 65.50 89 LEU A N 1
ATOM 741 C CA . LEU A 1 89 ? 0.371 -16.196 -2.619 1.00 65.50 89 LEU A CA 1
ATOM 742 C C . LEU A 1 89 ? 1.417 -15.965 -3.720 1.00 65.50 89 LEU A C 1
ATOM 744 O O . LEU A 1 89 ? 2.452 -15.348 -3.486 1.00 65.50 89 LEU A O 1
ATOM 748 N N . ASP A 1 90 ? 1.143 -16.455 -4.931 1.00 68.44 90 ASP A N 1
ATOM 749 C CA . ASP A 1 90 ? 1.914 -16.099 -6.128 1.00 68.44 90 ASP A CA 1
ATOM 750 C C . ASP A 1 90 ? 1.259 -14.891 -6.816 1.00 68.44 90 ASP A C 1
ATOM 752 O O . ASP A 1 90 ? 0.042 -14.837 -7.015 1.00 68.44 90 ASP A O 1
ATOM 756 N N . ILE A 1 91 ? 2.065 -13.909 -7.222 1.00 69.31 91 ILE A N 1
ATOM 757 C CA . ILE A 1 91 ? 1.586 -12.748 -7.982 1.00 69.31 91 ILE A CA 1
ATOM 758 C C . ILE A 1 91 ? 0.862 -13.162 -9.272 1.00 69.31 91 ILE A C 1
ATOM 760 O O . ILE A 1 91 ? -0.069 -12.484 -9.702 1.00 69.31 91 ILE A O 1
ATOM 764 N N . ARG A 1 92 ? 1.258 -14.293 -9.870 1.00 70.81 92 ARG A N 1
ATOM 765 C CA . ARG A 1 92 ? 0.648 -14.858 -11.083 1.00 70.81 92 ARG A CA 1
ATOM 766 C C . ARG A 1 92 ? -0.780 -15.350 -10.861 1.00 70.81 92 ARG A C 1
ATOM 768 O O . ARG A 1 92 ? -1.540 -15.400 -11.823 1.00 70.81 92 ARG A O 1
ATOM 775 N N . ASP A 1 93 ? -1.138 -15.630 -9.612 1.00 76.69 93 ASP A N 1
ATOM 776 C CA . ASP A 1 93 ? -2.468 -16.078 -9.205 1.00 76.69 93 ASP A CA 1
ATOM 777 C C . ASP A 1 93 ? -3.335 -14.922 -8.667 1.00 76.69 93 ASP A C 1
ATOM 779 O O . ASP A 1 93 ? -4.403 -15.154 -8.104 1.00 76.69 93 ASP A O 1
ATOM 783 N N . GLY A 1 94 ? -2.901 -13.663 -8.830 1.00 81.81 94 GLY A N 1
ATOM 784 C CA . GLY A 1 94 ? -3.655 -12.493 -8.362 1.00 81.81 94 GLY A CA 1
ATOM 785 C C . GLY 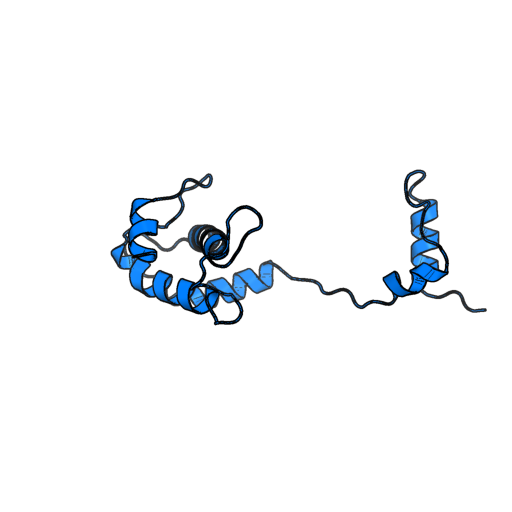A 1 94 ? -3.554 -12.261 -6.852 1.00 81.81 94 GLY A C 1
ATOM 786 O O . GLY A 1 94 ? -4.440 -11.654 -6.252 1.00 81.81 94 GLY A O 1
ATOM 787 N N . ALA A 1 95 ? -2.475 -12.732 -6.217 1.00 85.31 95 ALA A N 1
ATOM 788 C CA . ALA A 1 95 ? -2.273 -12.610 -4.772 1.00 85.31 95 ALA A CA 1
ATOM 789 C C . ALA A 1 95 ? -2.326 -11.162 -4.256 1.00 85.31 95 ALA A C 1
ATOM 791 O O . ALA A 1 95 ? -2.821 -10.927 -3.156 1.00 85.31 95 ALA A O 1
ATOM 792 N N . ILE A 1 96 ? -1.849 -10.187 -5.045 1.00 87.38 96 ILE A N 1
ATOM 793 C CA . ILE A 1 96 ? -1.954 -8.767 -4.680 1.00 87.38 96 ILE A CA 1
ATOM 794 C C . ILE A 1 96 ? -3.426 -8.366 -4.605 1.00 87.38 96 ILE A C 1
ATOM 796 O O . ILE A 1 96 ? -3.857 -7.888 -3.564 1.00 87.38 96 ILE A O 1
ATOM 800 N N . ASP A 1 97 ? -4.208 -8.607 -5.658 1.00 89.25 97 ASP A N 1
ATOM 801 C CA . ASP A 1 97 ? -5.626 -8.230 -5.700 1.00 89.25 97 ASP A CA 1
ATOM 802 C C . ASP A 1 97 ? -6.414 -8.870 -4.549 1.00 89.25 97 ASP A C 1
ATOM 804 O O . ASP A 1 97 ? -7.227 -8.210 -3.899 1.00 89.25 97 ASP A O 1
ATOM 808 N N . PHE A 1 98 ? -6.114 -10.135 -4.241 1.00 89.75 98 PHE A N 1
ATOM 809 C CA . PHE A 1 98 ? -6.679 -10.836 -3.091 1.00 89.75 98 PHE A CA 1
ATOM 810 C C . PHE A 1 98 ? -6.331 -10.151 -1.761 1.00 89.75 98 PHE A C 1
ATOM 812 O O . PHE A 1 98 ? -7.231 -9.864 -0.971 1.00 89.75 98 PHE A O 1
ATOM 819 N N . LEU A 1 99 ? -5.053 -9.831 -1.520 1.00 89.88 99 LEU A N 1
ATOM 820 C CA . LEU A 1 99 ? -4.622 -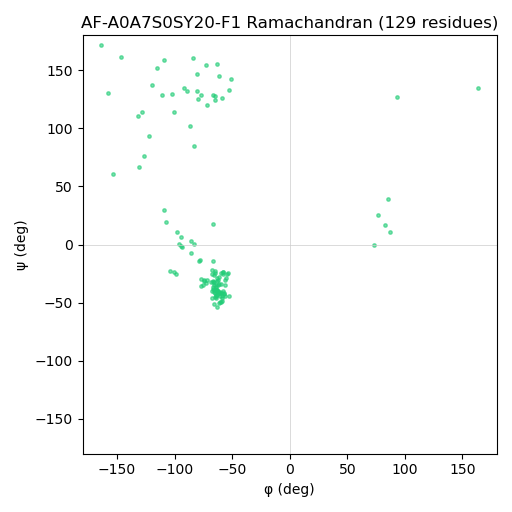9.140 -0.299 1.00 89.88 99 LEU A CA 1
ATOM 821 C C . LEU A 1 99 ? -5.261 -7.755 -0.166 1.00 89.88 99 LEU A C 1
ATOM 823 O O . LEU A 1 99 ? -5.712 -7.401 0.922 1.00 89.88 99 LEU A O 1
ATOM 827 N N . LEU A 1 100 ? -5.355 -6.990 -1.259 1.00 92.19 100 LEU A N 1
ATOM 828 C CA . LEU A 1 100 ? -6.024 -5.686 -1.249 1.00 92.19 100 LEU A CA 1
ATOM 829 C C . LEU A 1 100 ? -7.507 -5.826 -0.908 1.00 92.19 100 LEU A C 1
ATOM 831 O O . LEU A 1 100 ? -8.042 -5.005 -0.162 1.00 92.19 100 LEU A O 1
ATOM 835 N N . GLN A 1 101 ? -8.175 -6.857 -1.427 1.00 92.81 101 GLN A N 1
ATOM 836 C CA . GLN A 1 101 ? -9.577 -7.112 -1.121 1.00 92.81 101 GLN A CA 1
ATOM 837 C C . GLN A 1 101 ? -9.777 -7.487 0.353 1.00 92.81 101 GLN A C 1
ATOM 839 O O . GLN A 1 101 ? -10.559 -6.823 1.033 1.00 92.81 101 GLN A O 1
ATOM 844 N N . CYS A 1 102 ? -9.014 -8.454 0.873 1.00 91.94 102 CYS A N 1
ATOM 845 C CA . CYS A 1 102 ? -9.051 -8.819 2.292 1.00 91.94 102 CYS A CA 1
ATOM 846 C C . CYS A 1 102 ? -8.769 -7.612 3.191 1.00 91.94 102 CYS A C 1
ATOM 848 O O . CYS A 1 102 ? -9.486 -7.368 4.159 1.00 91.94 102 CYS A O 1
ATOM 850 N N . TYR A 1 103 ? -7.767 -6.805 2.843 1.00 94.31 103 TYR A N 1
ATOM 851 C CA . TYR A 1 103 ? -7.439 -5.599 3.589 1.00 94.31 103 TYR A CA 1
ATOM 852 C C . TYR A 1 103 ? -8.611 -4.614 3.649 1.00 94.31 103 TYR A C 1
ATOM 854 O O . TYR A 1 103 ? -8.972 -4.173 4.740 1.00 94.31 103 TYR A O 1
ATOM 862 N N . LYS A 1 104 ? -9.252 -4.305 2.513 1.00 94.44 104 LYS A N 1
ATOM 863 C CA . LYS A 1 104 ? -10.426 -3.413 2.470 1.00 94.44 104 LYS A CA 1
ATOM 864 C C . LYS A 1 104 ? -11.571 -3.932 3.342 1.00 94.44 104 LYS A C 1
ATOM 866 O O . LYS A 1 104 ? -12.189 -3.144 4.054 1.00 94.44 104 LYS A O 1
ATOM 871 N N . ASP A 1 105 ? -11.824 -5.237 3.308 1.00 93.06 105 ASP A N 1
ATOM 872 C CA . ASP A 1 105 ? -12.929 -5.861 4.043 1.00 93.06 105 ASP A CA 1
ATOM 873 C C . ASP A 1 105 ? -12.670 -5.906 5.558 1.00 93.06 105 ASP A C 1
ATOM 875 O O . ASP A 1 105 ? -13.596 -5.824 6.370 1.00 93.06 105 ASP A O 1
ATOM 879 N N . MET A 1 106 ? -11.402 -6.006 5.959 1.00 91.75 106 MET A N 1
ATOM 880 C CA . MET A 1 106 ? -11.016 -6.220 7.353 1.00 91.75 106 MET A CA 1
ATOM 881 C C . MET A 1 106 ? -10.607 -4.936 8.073 1.00 91.75 106 MET A C 1
ATOM 883 O O . MET A 1 106 ? -10.762 -4.874 9.293 1.00 91.75 106 MET A O 1
ATOM 887 N N . LEU A 1 107 ? -10.136 -3.902 7.365 1.00 93.62 107 LEU A N 1
ATOM 888 C CA . LEU A 1 107 ? -9.532 -2.708 7.971 1.00 93.62 107 LEU A CA 1
ATOM 889 C C . LEU A 1 107 ? -10.420 -2.050 9.037 1.00 93.62 107 LEU A C 1
ATOM 891 O O . LEU A 1 107 ? -9.939 -1.715 10.120 1.00 93.62 107 LEU A O 1
ATOM 895 N N . GLU A 1 108 ? -11.722 -1.897 8.776 1.00 92.12 108 GLU A N 1
ATOM 896 C CA . GLU A 1 108 ? -12.638 -1.303 9.759 1.00 92.12 108 GLU A CA 1
ATOM 897 C C . GLU A 1 108 ? -12.753 -2.157 11.035 1.00 92.12 108 GLU A C 1
ATOM 899 O O . GLU A 1 108 ? -12.796 -1.614 12.140 1.00 92.12 108 GLU A O 1
ATOM 904 N N . SER A 1 109 ? -12.727 -3.485 10.896 1.00 90.94 109 SER A N 1
ATOM 905 C CA . SER A 1 109 ? -12.763 -4.431 12.021 1.00 90.94 109 SER A CA 1
ATOM 906 C C . SER A 1 109 ? -11.433 -4.501 12.781 1.00 90.94 109 SER A C 1
ATOM 908 O O . SER A 1 109 ? -11.433 -4.700 13.995 1.00 90.94 109 SER A O 1
ATOM 910 N N . LEU A 1 110 ? -10.301 -4.302 12.093 1.00 91.62 110 LEU A N 1
ATOM 911 C CA . LEU A 1 110 ? -8.964 -4.245 12.700 1.00 91.62 110 LEU A CA 1
ATOM 912 C C . LEU A 1 110 ? -8.780 -3.010 13.597 1.00 91.62 110 LEU A C 1
ATOM 914 O O . LEU A 1 110 ? -7.945 -3.025 14.506 1.00 91.62 110 LEU A O 1
ATOM 918 N N . GLY A 1 111 ? -9.540 -1.942 13.334 1.00 91.31 111 GLY A N 1
ATOM 919 C CA . GLY A 1 111 ? -9.594 -0.721 14.141 1.00 91.31 111 GLY A CA 1
ATOM 920 C C . GLY A 1 111 ? -8.368 0.195 14.041 1.00 91.31 111 GLY A C 1
ATOM 921 O O . GLY A 1 111 ? -8.342 1.228 14.709 1.00 91.31 111 GLY A O 1
ATOM 922 N N . ASN A 1 112 ? -7.355 -0.175 13.251 1.00 93.81 112 ASN A N 1
ATOM 923 C CA . ASN A 1 112 ? -6.168 0.629 12.934 1.00 93.81 112 ASN A CA 1
ATOM 924 C C . ASN A 1 112 ? -5.444 0.039 11.701 1.00 93.81 112 ASN A C 1
ATOM 926 O O . ASN A 1 112 ? -5.780 -1.068 11.287 1.00 93.81 112 ASN A O 1
ATOM 930 N N . TYR A 1 113 ? -4.436 0.739 11.178 1.00 95.31 113 TYR A N 1
ATOM 931 C CA . TYR A 1 113 ? -3.540 0.298 10.093 1.00 95.31 113 TYR A CA 1
ATOM 932 C C . TYR A 1 113 ? -2.534 -0.783 10.530 1.00 95.31 113 TYR A C 1
ATOM 934 O O . TYR A 1 113 ? -2.124 -0.806 11.698 1.00 95.31 113 TYR A O 1
ATOM 942 N N . LEU A 1 114 ? -2.072 -1.605 9.575 1.00 94.94 114 LEU A N 1
ATOM 943 C CA . LEU A 1 114 ? -1.132 -2.720 9.798 1.00 94.94 114 LEU A CA 1
ATOM 944 C C . LEU A 1 114 ? 0.247 -2.247 10.232 1.00 94.94 114 LEU A C 1
ATOM 946 O O . LEU A 1 114 ? 0.946 -2.938 10.971 1.00 94.94 114 LEU A O 1
ATOM 950 N N . THR A 1 115 ? 0.650 -1.078 9.763 1.00 95.56 115 THR A N 1
ATOM 951 C CA . THR A 1 115 ? 1.930 -0.456 10.073 1.00 95.56 115 THR A CA 1
ATOM 952 C C . THR A 1 115 ? 1.707 0.827 10.854 1.00 95.56 115 THR A C 1
ATOM 954 O O . THR A 1 115 ? 0.666 1.463 10.739 1.00 95.56 115 THR A O 1
ATOM 957 N N . SER A 1 116 ? 2.671 1.216 11.685 1.00 93.38 116 SER A N 1
ATOM 958 C CA . SER A 1 116 ? 2.718 2.496 12.401 1.00 93.38 116 SER A CA 1
ATOM 959 C C . SER A 1 116 ? 3.821 3.395 11.833 1.00 93.38 116 SER A C 1
ATOM 961 O O . SER A 1 116 ? 4.772 2.876 11.239 1.00 93.38 116 SER A O 1
ATOM 963 N N . PRO A 1 117 ? 3.751 4.728 12.038 1.00 89.38 117 PRO A N 1
ATOM 964 C CA . PRO A 1 117 ? 4.771 5.646 11.543 1.00 89.38 117 PRO A CA 1
ATOM 965 C C . PRO A 1 117 ? 6.172 5.211 11.983 1.00 89.38 117 PRO A C 1
ATOM 967 O O . PRO A 1 117 ? 6.390 4.869 13.146 1.00 89.38 117 PRO A O 1
ATOM 970 N N . GLY A 1 118 ? 7.116 5.208 11.043 1.00 89.56 118 GLY A N 1
ATOM 971 C CA . GLY A 1 118 ? 8.462 4.676 11.271 1.00 89.56 118 GLY A CA 1
ATOM 972 C C . GLY A 1 118 ? 8.611 3.171 11.013 1.00 89.56 118 GLY A C 1
ATOM 973 O O . GLY A 1 118 ? 9.649 2.612 11.354 1.00 89.56 118 GLY A O 1
ATOM 974 N N . GLY A 1 119 ? 7.609 2.518 10.410 1.00 88.69 119 GLY A N 1
ATOM 975 C CA . GLY A 1 119 ? 7.722 1.153 9.879 1.00 88.69 119 GLY A CA 1
ATOM 976 C C . GLY A 1 119 ? 7.529 0.037 10.907 1.00 88.69 119 GLY A C 1
ATOM 977 O O . GLY A 1 119 ? 7.907 -1.105 10.653 1.00 88.69 119 GLY A O 1
ATOM 978 N N . GLN A 1 120 ? 6.958 0.336 12.076 1.00 93.38 120 GLN A N 1
ATOM 979 C CA . GLN A 1 120 ? 6.646 -0.700 13.065 1.00 93.38 120 GLN A CA 1
ATOM 980 C C . GLN A 1 120 ? 5.392 -1.474 12.656 1.00 93.38 120 GLN A C 1
ATOM 982 O O . GLN A 1 120 ? 4.352 -0.876 12.392 1.00 93.38 120 GLN A O 1
ATOM 987 N N . VAL A 1 121 ? 5.480 -2.802 12.645 1.00 93.81 121 VAL A N 1
ATOM 988 C CA . VAL A 1 121 ? 4.383 -3.686 12.230 1.00 93.81 121 VAL A CA 1
ATOM 989 C C . VAL A 1 121 ? 3.492 -4.045 13.420 1.00 93.81 121 VAL A C 1
ATOM 991 O O . VAL A 1 121 ? 3.968 -4.483 14.469 1.00 93.81 121 VAL A O 1
ATOM 994 N N . ASN A 1 122 ? 2.180 -3.924 13.241 1.00 91.75 122 ASN A N 1
ATOM 995 C CA . ASN A 1 122 ? 1.171 -4.386 14.181 1.00 91.75 122 ASN A CA 1
ATOM 996 C C . ASN A 1 122 ? 0.896 -5.881 13.979 1.00 91.75 122 ASN A C 1
ATOM 998 O O . ASN A 1 122 ? -0.053 -6.281 13.304 1.00 91.75 122 ASN A O 1
ATOM 1002 N N . LEU A 1 123 ? 1.722 -6.719 14.607 1.00 91.31 123 LEU A N 1
ATOM 1003 C CA . LEU A 1 123 ? 1.656 -8.177 14.453 1.00 91.31 123 LEU A CA 1
ATOM 1004 C C . LEU A 1 123 ? 0.278 -8.774 14.774 1.00 91.31 123 LEU A C 1
ATOM 1006 O O . LEU A 1 123 ? -0.088 -9.776 14.176 1.00 91.31 123 LEU A O 1
ATOM 1010 N N . ARG A 1 124 ? -0.509 -8.156 15.667 1.00 90.44 124 ARG A N 1
ATOM 1011 C CA . ARG A 1 124 ? -1.865 -8.639 15.983 1.00 90.44 124 ARG A CA 1
ATOM 1012 C C . ARG A 1 124 ? -2.812 -8.522 14.798 1.00 90.44 124 ARG A C 1
ATOM 1014 O O . ARG A 1 124 ? -3.646 -9.389 14.606 1.00 90.44 124 ARG A O 1
ATOM 1021 N N . GLN A 1 125 ? -2.715 -7.440 14.036 1.00 89.50 125 GLN A N 1
ATOM 1022 C CA . GLN A 1 125 ? -3.575 -7.244 12.872 1.00 89.50 125 GLN A CA 1
ATOM 1023 C C . GLN A 1 125 ? -3.115 -8.079 11.685 1.00 89.50 125 GLN A C 1
ATOM 1025 O O . GLN A 1 125 ? -3.942 -8.611 10.953 1.00 89.50 125 GLN A O 1
ATOM 1030 N N . VAL A 1 126 ? -1.799 -8.231 11.539 1.00 88.75 126 VAL A N 1
ATOM 1031 C CA . VAL A 1 126 ? -1.208 -9.112 10.531 1.00 88.75 126 VAL A CA 1
ATOM 1032 C C . VAL A 1 126 ? -1.641 -10.559 10.746 1.00 88.75 126 VAL A C 1
ATOM 1034 O O . VAL A 1 126 ? -2.036 -11.209 9.788 1.00 88.75 126 VAL A O 1
ATOM 1037 N N . ASP A 1 127 ? -1.631 -11.036 11.992 1.00 87.81 127 ASP A N 1
ATOM 1038 C CA . ASP A 1 127 ? -2.099 -12.381 12.339 1.00 87.81 127 ASP A CA 1
ATOM 1039 C C . ASP A 1 127 ? -3.551 -12.606 11.896 1.00 87.81 127 ASP A C 1
ATOM 1041 O O . ASP A 1 127 ? -3.858 -13.625 11.293 1.00 87.81 127 ASP A O 1
ATOM 1045 N N . ILE A 1 128 ? -4.426 -11.611 12.084 1.00 87.31 128 ILE A N 1
ATOM 1046 C CA . ILE A 1 128 ? -5.830 -11.685 11.653 1.00 87.31 128 ILE A CA 1
ATOM 1047 C C . ILE A 1 128 ? -5.942 -11.756 10.121 1.00 87.31 128 ILE A C 1
ATOM 1049 O O . ILE A 1 128 ? -6.763 -12.517 9.627 1.00 87.31 128 ILE A O 1
ATOM 1053 N N . ILE A 1 129 ? -5.138 -10.994 9.367 1.00 83.38 129 ILE A N 1
ATOM 1054 C CA . ILE A 1 129 ? -5.152 -11.019 7.888 1.00 83.38 129 ILE A CA 1
ATOM 1055 C C . ILE A 1 129 ? -4.626 -12.343 7.318 1.00 83.38 129 ILE A C 1
ATOM 1057 O O . ILE A 1 129 ? -5.061 -12.759 6.247 1.00 83.38 129 ILE A O 1
ATOM 1061 N N . LEU A 1 130 ? -3.673 -12.977 8.000 1.00 81.31 130 LEU A N 1
ATOM 1062 C CA . LEU A 1 130 ? -3.033 -14.216 7.547 1.00 81.31 130 LEU A CA 1
ATOM 1063 C C . LEU A 1 130 ? -3.678 -15.492 8.117 1.00 81.31 130 LEU A C 1
ATOM 1065 O O . LEU A 1 130 ? -3.213 -16.586 7.793 1.00 81.31 130 LEU A O 1
ATOM 1069 N N . SER A 1 131 ? -4.702 -15.350 8.964 1.00 80.00 131 SER A N 1
ATOM 1070 C CA . SER A 1 131 ? -5.495 -16.452 9.532 1.00 80.00 131 SER A CA 1
ATOM 1071 C C . SER A 1 131 ? -6.518 -16.989 8.537 1.00 80.00 131 SER A C 1
ATOM 1073 O O . SER A 1 131 ? -6.675 -18.231 8.487 1.00 80.00 131 SER A O 1
#

Solvent-accessible surface area (backbone atoms only — not comparable to full-atom values): 8310 Å² total; per-residue (Å²): 133,88,80,51,72,66,60,50,54,50,56,58,49,61,75,73,46,96,70,90,84,87,83,77,56,84,83,50,54,61,66,77,67,52,86,83,85,85,84,60,64,69,59,53,51,54,52,51,50,65,70,50,53,84,48,61,78,38,90,81,63,62,52,71,71,58,53,51,54,34,50,58,55,54,48,51,53,41,46,44,99,88,50,86,52,43,93,88,23,43,64,91,75,43,31,59,63,51,51,54,49,54,45,68,73,40,41,67,80,62,66,57,70,49,48,43,93,93,74,46,71,38,61,74,50,48,50,63,77,75,104

Organism: NCBI:txid96789

Nearest PDB structures (foldseek):
  5fir-assembly4_G  TM=8.890E-01  e=3.491E-06  Caenorhabditis elegans
  8yfe-assembly1_A  TM=9.268E-01  e=1.162E-05  Komagataella phaffii
  9exs-assembly1_B  TM=9.303E-01  e=1.570E-05  Thermochaetoides thermophila
  8yf5-assembly1_C  TM=8.687E-01  e=8.603E-06  Komagataella phaffii
  8yfq-assembly1_R  TM=8.401E-01  e=2.120E-05  Komagataella phaffii

Mean predicted aligned error: 12.02 Å

Radius of gyration: 22.36 Å; Cα contacts (8 Å, |Δi|>4): 71; chains: 1; bounding box: 52×37×58 Å

Sequence (131 aa):
PQISQAQRLLNEQSNLAGAAISTLYPEDEWVYSKPLQALHIHILRDYLYNEFRILHNIRFGFDFERIIDDFVFMCFFVGNDFLPHLPSLDIRDGAIDFLLQCYKDMLESLGNYLTSPGGQVNLRQVDIILS